Protein AF-A0A497L4K4-F1 (afdb_monomer_lite)

pLDDT: mean 87.82, std 12.54, range [41.28, 97.38]

Foldseek 3Di:
DDDDLPAFWEWEWAADPVRFIKIWIKGFQVCCVVCVCVLVVAAPDPDPVVVVVCVVPVRIDTRHMDGCPDDPVVNVVVVVVVVVVVVVRYYYHYCHVVVVVVVD

Secondary structure (DSSP, 8-state):
--------EEEEEEE-TTSSEEEEEEEEGGGTTTTGGGGGSSB----HHHHHHHHH-TTEEEEEEEES-S-HHHHHHHHHHHHHHHHTTEEEEE-HHHHHHHT-

Structure (mmCIF, N/CA/C/O backbone):
data_AF-A0A497L4K4-F1
#
_entry.id   AF-A0A497L4K4-F1
#
loop_
_atom_site.group_PDB
_atom_site.id
_atom_site.type_symbol
_atom_site.label_atom_id
_atom_site.label_alt_id
_atom_site.label_comp_id
_atom_site.label_asym_id
_atom_site.label_entity_id
_atom_site.label_seq_id
_atom_site.pdbx_PDB_ins_code
_atom_site.Cartn_x
_atom_site.Cartn_y
_atom_site.Cartn_z
_atom_site.occupancy
_atom_site.B_iso_or_equiv
_atom_site.auth_seq_id
_atom_site.auth_comp_id
_atom_site.auth_asym_id
_atom_site.auth_atom_id
_atom_site.pdbx_PDB_model_num
ATOM 1 N N . MET A 1 1 ? 7.488 -4.715 29.988 1.00 41.28 1 MET A N 1
ATOM 2 C CA . MET A 1 1 ? 7.287 -5.408 28.697 1.00 41.28 1 MET A CA 1
ATOM 3 C C . MET A 1 1 ? 6.894 -4.342 27.687 1.00 41.28 1 MET A C 1
ATOM 5 O O . MET A 1 1 ? 5.996 -3.566 27.984 1.00 41.28 1 MET A O 1
ATOM 9 N N . LYS A 1 2 ? 7.686 -4.180 26.619 1.00 42.91 2 LYS A N 1
ATOM 10 C CA . LYS A 1 2 ? 7.554 -3.094 25.633 1.00 42.91 2 LYS A CA 1
ATOM 11 C C . LYS A 1 2 ? 6.249 -3.266 24.850 1.00 42.91 2 LYS A C 1
ATOM 13 O O . LYS A 1 2 ? 5.887 -4.398 24.547 1.00 42.91 2 LYS A O 1
ATOM 18 N N . GLY A 1 3 ? 5.562 -2.146 24.622 1.00 45.47 3 GLY A N 1
ATOM 19 C CA . GLY A 1 3 ? 4.203 -2.076 24.094 1.00 45.47 3 GLY A CA 1
ATOM 20 C C . GLY A 1 3 ? 4.008 -2.879 22.817 1.00 45.47 3 GLY A C 1
ATOM 21 O O . GLY A 1 3 ? 4.907 -2.981 21.986 1.00 45.47 3 GLY A O 1
ATOM 22 N N . GLU A 1 4 ? 2.820 -3.459 22.694 1.00 53.38 4 GLU A N 1
ATOM 23 C CA . GLU A 1 4 ? 2.337 -4.064 21.462 1.00 53.38 4 GLU A CA 1
ATOM 24 C C . GLU A 1 4 ? 2.565 -3.072 20.313 1.00 53.38 4 GLU A C 1
ATOM 26 O O . GLU A 1 4 ? 1.965 -1.996 20.287 1.00 53.38 4 GLU A O 1
ATOM 31 N N . ASN A 1 5 ? 3.456 -3.401 19.373 1.00 57.31 5 ASN A N 1
ATOM 32 C CA . ASN A 1 5 ? 3.515 -2.691 18.100 1.00 57.31 5 ASN A CA 1
ATOM 33 C C . ASN A 1 5 ? 2.201 -2.995 17.376 1.00 57.31 5 ASN A C 1
ATOM 35 O O . ASN A 1 5 ? 2.062 -4.013 16.700 1.00 57.31 5 ASN A O 1
ATOM 39 N N . LEU A 1 6 ? 1.200 -2.143 17.595 1.00 82.81 6 LEU A N 1
ATOM 40 C CA . LEU A 1 6 ? -0.086 -2.234 16.925 1.00 82.81 6 LEU A CA 1
ATOM 41 C C . LEU A 1 6 ? 0.148 -2.035 15.428 1.00 82.81 6 LEU A C 1
ATOM 43 O O . LEU A 1 6 ? 0.594 -0.970 15.006 1.00 82.81 6 LEU A O 1
ATOM 47 N N . ILE A 1 7 ? -0.167 -3.060 14.635 1.00 92.12 7 ILE A N 1
ATOM 48 C CA . ILE A 1 7 ? -0.122 -2.983 13.174 1.00 92.12 7 ILE A CA 1
ATOM 49 C C . ILE A 1 7 ? -1.060 -1.857 12.730 1.00 92.12 7 ILE A C 1
ATOM 51 O O . ILE A 1 7 ? -2.257 -1.875 13.044 1.00 92.12 7 ILE A O 1
ATOM 55 N N . LYS A 1 8 ? -0.513 -0.870 12.016 1.00 95.69 8 LYS A N 1
ATOM 56 C CA . LYS A 1 8 ? -1.257 0.316 11.568 1.00 95.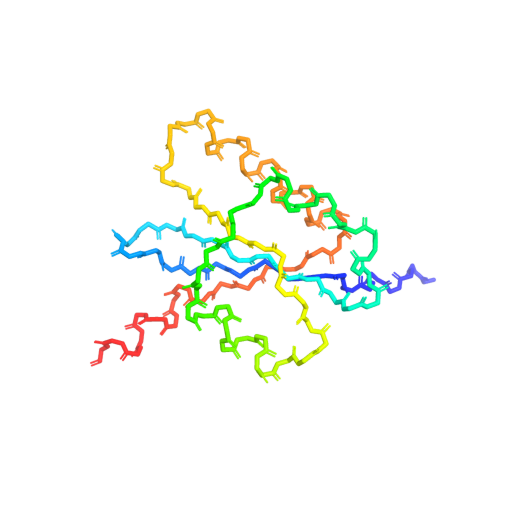69 8 LYS A CA 1
ATOM 57 C C . LYS A 1 8 ? -1.785 0.201 10.145 1.00 95.69 8 LYS A C 1
ATOM 59 O O . LYS A 1 8 ? -2.832 0.768 9.831 1.00 95.69 8 LYS A O 1
ATOM 64 N N . GLY A 1 9 ? -1.119 -0.597 9.326 1.00 96.38 9 GLY A N 1
ATOM 65 C CA . GLY A 1 9 ? -1.485 -0.831 7.941 1.00 96.38 9 GLY A CA 1
ATOM 66 C C . GLY A 1 9 ? -0.746 -2.023 7.357 1.00 96.38 9 GLY A C 1
ATOM 67 O O . GLY A 1 9 ? 0.042 -2.679 8.044 1.00 96.38 9 GLY A O 1
ATOM 68 N N . ILE A 1 10 ? -1.022 -2.302 6.090 1.00 96.94 10 ILE A N 1
ATOM 69 C CA . ILE A 1 10 ? -0.343 -3.346 5.328 1.00 96.94 10 ILE A CA 1
ATOM 70 C C . ILE A 1 10 ? 0.153 -2.782 3.997 1.00 96.94 10 ILE A C 1
ATOM 72 O O . ILE A 1 10 ? -0.473 -1.887 3.428 1.00 96.94 10 ILE A O 1
ATOM 76 N N . ILE A 1 11 ? 1.271 -3.320 3.525 1.00 97.38 11 ILE A N 1
ATOM 77 C CA . ILE A 1 11 ? 1.828 -3.091 2.192 1.00 97.38 11 ILE A CA 1
ATOM 78 C C . ILE A 1 11 ? 1.743 -4.428 1.468 1.00 97.38 11 ILE A C 1
ATOM 80 O O . ILE A 1 11 ? 2.293 -5.421 1.949 1.00 97.38 11 ILE A O 1
ATOM 84 N N . VAL A 1 12 ? 1.023 -4.477 0.355 1.00 96.50 12 VAL A N 1
ATOM 85 C CA . VAL A 1 12 ? 0.753 -5.724 -0.359 1.00 96.50 12 VAL A CA 1
ATOM 86 C C . VAL A 1 12 ? 1.475 -5.718 -1.685 1.00 96.50 12 VAL A C 1
ATOM 88 O O . VAL A 1 12 ? 1.087 -4.977 -2.577 1.00 96.50 12 VAL A O 1
ATOM 91 N N . TYR A 1 13 ? 2.491 -6.564 -1.827 1.00 96.25 13 TYR A N 1
ATOM 92 C CA . TYR A 1 13 ? 3.216 -6.727 -3.081 1.00 96.25 13 TYR A CA 1
ATOM 93 C C . TYR A 1 13 ? 2.523 -7.726 -3.995 1.00 96.25 13 TYR A C 1
ATOM 95 O O . TYR A 1 13 ? 2.138 -8.817 -3.568 1.00 96.25 13 TYR A O 1
ATOM 103 N N . HIS A 1 14 ? 2.426 -7.367 -5.267 1.00 93.75 14 HIS A N 1
ATOM 104 C CA . HIS A 1 14 ? 1.847 -8.190 -6.321 1.00 93.75 14 HIS A CA 1
ATOM 105 C C . HIS A 1 14 ? 2.547 -7.900 -7.654 1.00 93.75 14 HIS A C 1
ATOM 107 O O . HIS A 1 14 ? 3.355 -6.969 -7.757 1.00 93.75 14 HIS A O 1
ATOM 113 N N . HIS A 1 15 ? 2.278 -8.699 -8.687 1.00 91.88 15 HIS A N 1
ATOM 114 C CA . HIS A 1 15 ? 2.770 -8.348 -10.020 1.00 91.88 15 HIS A CA 1
ATOM 115 C C . HIS A 1 15 ? 1.886 -7.266 -10.647 1.00 91.88 15 HIS A C 1
ATOM 117 O O . HIS A 1 15 ? 0.657 -7.315 -10.551 1.00 91.88 15 HIS A O 1
ATOM 123 N N . ASN A 1 16 ? 2.499 -6.292 -11.320 1.00 88.38 16 ASN A N 1
ATOM 124 C CA . ASN A 1 16 ? 1.769 -5.386 -12.202 1.00 88.38 16 ASN A CA 1
ATOM 125 C C . ASN A 1 16 ? 1.416 -6.086 -13.529 1.00 88.38 16 ASN A C 1
ATOM 127 O O . ASN A 1 16 ? 1.824 -7.221 -13.793 1.00 88.38 16 ASN A O 1
ATOM 131 N N . ALA A 1 17 ? 0.665 -5.402 -14.396 1.00 82.31 17 ALA A N 1
ATOM 132 C CA . ALA A 1 17 ? 0.225 -5.951 -15.683 1.00 82.31 17 ALA A CA 1
ATOM 133 C C . ALA A 1 17 ? 1.381 -6.368 -16.618 1.00 82.31 17 ALA A C 1
ATOM 135 O O . ALA A 1 17 ? 1.178 -7.179 -17.519 1.00 82.31 17 ALA A O 1
ATOM 136 N N . PHE A 1 18 ? 2.588 -5.842 -16.391 1.00 84.50 18 PHE A N 1
ATOM 137 C CA . PHE A 1 18 ? 3.789 -6.108 -17.183 1.00 84.50 18 PHE A CA 1
ATOM 138 C C . PHE A 1 18 ? 4.737 -7.125 -16.520 1.00 84.50 18 PHE A C 1
ATOM 140 O O . PHE A 1 18 ? 5.824 -7.369 -17.036 1.00 84.50 18 PHE A O 1
ATOM 147 N N . GLY A 1 19 ? 4.350 -7.721 -15.385 1.00 84.31 19 GLY A N 1
ATOM 148 C CA . GLY A 1 19 ? 5.179 -8.670 -14.631 1.00 84.31 19 GLY A CA 1
ATOM 149 C C . 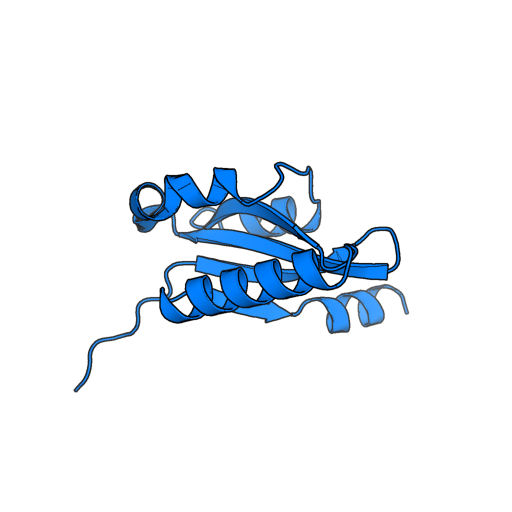GLY A 1 19 ? 6.230 -8.024 -13.718 1.00 84.31 19 GLY A C 1
ATOM 150 O O . GLY A 1 19 ? 7.015 -8.735 -13.093 1.00 84.31 19 GLY A O 1
ATOM 151 N N . GLY A 1 20 ? 6.246 -6.694 -13.610 1.00 89.50 20 GLY A N 1
ATOM 152 C CA . GLY A 1 20 ? 7.030 -5.957 -12.621 1.00 89.50 20 GLY A CA 1
ATOM 153 C C . GLY A 1 20 ? 6.426 -6.039 -11.218 1.00 89.50 20 GLY A C 1
ATOM 154 O O . GLY A 1 20 ? 5.323 -6.545 -11.030 1.00 89.50 20 GLY A O 1
ATOM 155 N N . THR A 1 21 ? 7.146 -5.542 -10.210 1.00 94.00 21 THR A N 1
ATOM 156 C CA . THR A 1 21 ? 6.639 -5.500 -8.827 1.00 94.00 21 THR A CA 1
ATOM 157 C C . THR A 1 21 ? 5.856 -4.217 -8.593 1.00 94.00 21 THR A C 1
ATOM 159 O O . THR A 1 21 ? 6.430 -3.137 -8.706 1.00 94.00 21 THR A O 1
ATOM 162 N N . ALA A 1 22 ? 4.592 -4.361 -8.202 1.00 94.19 22 ALA A N 1
ATOM 163 C CA . ALA A 1 22 ? 3.755 -3.299 -7.660 1.00 94.19 22 ALA A CA 1
ATOM 164 C C . ALA A 1 22 ? 3.457 -3.547 -6.181 1.00 94.19 22 ALA A C 1
ATOM 166 O O . ALA A 1 22 ? 3.656 -4.656 -5.670 1.00 94.19 22 ALA A O 1
ATOM 167 N N . PHE A 1 23 ? 2.987 -2.508 -5.500 1.00 95.56 23 PHE A N 1
ATOM 168 C CA . PHE A 1 23 ? 2.468 -2.606 -4.154 1.00 95.56 23 PHE A CA 1
ATOM 169 C C . PHE A 1 23 ? 1.236 -1.731 -3.927 1.00 95.56 23 PHE A C 1
ATOM 171 O O . PHE A 1 23 ? 1.148 -0.604 -4.406 1.00 95.56 23 PHE A O 1
ATOM 178 N N . ASP A 1 24 ? 0.320 -2.252 -3.117 1.00 95.56 24 ASP A N 1
ATOM 179 C CA . ASP A 1 24 ? -0.864 -1.552 -2.632 1.00 95.56 24 ASP A CA 1
ATOM 180 C C . ASP A 1 24 ? -0.701 -1.220 -1.145 1.00 95.56 24 ASP A C 1
ATOM 182 O O . ASP A 1 24 ? -0.296 -2.071 -0.344 1.00 95.56 24 ASP A O 1
ATOM 186 N N . VAL A 1 25 ? -1.062 -0.001 -0.743 1.00 96.44 25 VAL A N 1
ATOM 187 C CA . VAL A 1 25 ? -1.003 0.437 0.656 1.00 96.44 25 VAL A CA 1
ATOM 188 C C . VAL A 1 25 ? -2.403 0.507 1.252 1.00 96.44 25 VAL A C 1
ATOM 190 O O . VAL A 1 25 ? -3.302 1.176 0.736 1.00 96.44 25 VAL A O 1
ATOM 193 N N . PHE A 1 26 ? -2.567 -0.141 2.404 1.00 96.25 26 PHE A N 1
ATOM 194 C CA . PHE A 1 26 ? -3.785 -0.087 3.202 1.00 96.25 26 PHE A CA 1
ATOM 195 C C . PHE A 1 26 ? -3.499 0.395 4.609 1.00 96.25 26 PHE A C 1
ATOM 197 O O . PHE A 1 26 ? -2.488 0.046 5.216 1.00 96.25 26 PHE A O 1
ATOM 204 N N . VAL A 1 27 ? -4.461 1.112 5.175 1.00 96.44 27 VAL A N 1
ATOM 205 C CA . VAL A 1 27 ? -4.422 1.591 6.557 1.00 96.44 27 VAL A CA 1
ATOM 206 C C . VAL A 1 27 ? -5.652 1.089 7.292 1.00 96.44 27 VAL A C 1
ATOM 208 O O . VAL A 1 27 ? -6.751 1.086 6.742 1.00 96.44 27 VAL A O 1
ATOM 211 N N . TYR A 1 28 ? -5.506 0.671 8.549 1.00 95.19 28 TYR A N 1
ATOM 212 C CA . TYR A 1 28 ? -6.682 0.371 9.364 1.00 95.19 28 TYR A CA 1
ATOM 213 C C . TYR A 1 28 ? -7.502 1.644 9.594 1.00 95.19 28 TYR A C 1
ATOM 215 O O . TYR A 1 28 ? -6.941 2.665 9.978 1.00 95.19 28 TYR A O 1
ATOM 223 N N . GLU A 1 29 ? -8.829 1.582 9.448 1.00 94.19 29 GLU A N 1
ATOM 224 C CA . GLU A 1 29 ? -9.741 2.743 9.508 1.00 94.19 29 GLU A CA 1
ATOM 225 C C . GLU A 1 29 ? -9.471 3.661 10.715 1.00 94.19 29 GLU A C 1
ATOM 227 O O . GLU A 1 29 ? -9.458 4.883 10.582 1.00 94.19 29 GLU A O 1
ATOM 232 N N . LYS A 1 30 ? -9.142 3.090 11.884 1.00 94.00 30 LYS A N 1
ATOM 233 C CA . LYS A 1 30 ? -8.811 3.853 13.102 1.00 94.00 30 LYS A CA 1
ATOM 234 C C . LYS A 1 30 ? -7.592 4.787 12.965 1.00 94.00 30 LYS A C 1
ATOM 236 O O . LYS A 1 30 ? -7.515 5.766 13.698 1.00 94.00 30 LYS A O 1
ATOM 241 N N . TYR A 1 31 ? -6.677 4.513 12.034 1.00 95.06 31 TYR A N 1
ATOM 242 C CA . TYR A 1 31 ? -5.484 5.319 11.740 1.00 95.06 31 TYR A CA 1
ATOM 243 C C . TYR A 1 31 ? -5.606 6.140 10.449 1.00 95.06 31 TYR A C 1
ATOM 245 O O . TYR A 1 31 ? -4.697 6.887 10.109 1.00 95.06 31 TYR A O 1
ATOM 253 N N . LYS A 1 32 ? -6.728 6.074 9.725 1.00 92.88 32 LYS A N 1
ATOM 254 C CA . LYS A 1 32 ? -6.904 6.756 8.430 1.00 92.88 32 LYS A CA 1
ATOM 255 C C . LYS A 1 32 ? -6.582 8.255 8.462 1.00 92.88 32 LYS A C 1
ATOM 257 O O . LYS A 1 32 ? -6.047 8.791 7.501 1.00 92.88 32 LYS A O 1
ATOM 262 N N . LYS A 1 33 ? -6.913 8.939 9.563 1.00 92.88 33 LYS A N 1
ATOM 263 C CA . LYS A 1 33 ? -6.626 10.375 9.737 1.00 92.88 33 LYS A CA 1
ATOM 264 C C . LYS A 1 33 ? -5.138 10.671 9.945 1.00 92.88 33 LYS A C 1
ATOM 266 O O . LYS A 1 33 ? -4.711 11.760 9.583 1.00 92.88 33 LYS A O 1
ATOM 271 N N . GLU A 1 34 ? -4.399 9.735 10.543 1.00 93.56 34 GLU A N 1
ATOM 272 C CA . GLU A 1 34 ? -2.956 9.842 10.808 1.00 93.56 34 GLU A CA 1
ATOM 273 C C . GLU A 1 34 ? -2.137 9.743 9.518 1.00 93.56 34 GLU A C 1
ATOM 275 O O . GLU A 1 34 ? -1.065 10.318 9.462 1.00 93.56 34 GLU A O 1
ATOM 280 N N . PHE A 1 35 ? -2.660 9.050 8.501 1.00 92.31 35 PHE A N 1
ATOM 281 C CA . PHE A 1 35 ? -1.953 8.725 7.258 1.00 92.31 35 PHE A CA 1
ATOM 282 C C . PHE A 1 35 ? -2.649 9.285 6.009 1.00 92.31 35 PHE A C 1
ATOM 284 O O . PHE A 1 35 ? -2.611 8.683 4.934 1.00 92.31 35 PHE A O 1
ATOM 291 N N . LYS A 1 36 ? -3.357 10.409 6.138 1.00 88.50 36 LYS A N 1
ATOM 292 C CA . LYS A 1 36 ? -4.147 10.976 5.030 1.00 88.50 36 LYS A CA 1
ATOM 293 C C . LYS A 1 36 ? -3.264 11.473 3.878 1.00 88.50 36 LYS A C 1
ATOM 295 O O . LYS A 1 36 ? -3.687 11.422 2.728 1.00 88.50 36 LYS A O 1
ATOM 300 N N . GLU A 1 37 ? -2.060 11.930 4.205 1.00 89.31 37 GLU A N 1
ATOM 301 C CA . GLU A 1 37 ? -1.059 12.494 3.300 1.00 89.31 37 GLU A CA 1
ATOM 302 C C . GLU A 1 37 ? -0.367 11.436 2.437 1.00 89.31 37 GLU A C 1
ATOM 304 O O . GLU A 1 37 ? 0.187 11.764 1.397 1.00 89.31 37 GLU A O 1
ATOM 309 N N . LEU A 1 38 ? -0.466 10.148 2.792 1.00 87.56 38 LEU A N 1
ATOM 310 C CA . LEU A 1 38 ? 0.079 9.065 1.965 1.00 87.56 38 LEU A CA 1
ATOM 311 C C . LEU A 1 38 ? -0.496 9.059 0.542 1.00 87.56 38 LEU A C 1
ATOM 313 O O . LEU A 1 38 ? 0.171 8.617 -0.386 1.00 87.56 38 LEU A O 1
ATOM 317 N N . LYS A 1 39 ? -1.712 9.586 0.363 1.00 83.06 39 LYS A N 1
ATOM 318 C CA . LYS A 1 39 ? -2.353 9.729 -0.950 1.00 83.06 39 LYS A CA 1
ATOM 319 C C . LYS A 1 39 ? -1.603 10.655 -1.907 1.00 83.06 39 LYS A C 1
ATOM 321 O O . LYS A 1 39 ? -1.846 10.593 -3.101 1.00 83.06 39 LYS A O 1
ATOM 326 N N . GLU A 1 40 ? -0.733 11.524 -1.403 1.00 83.69 40 GLU A N 1
ATOM 327 C CA . GLU A 1 40 ? 0.065 12.435 -2.233 1.00 83.69 40 GLU A CA 1
ATOM 328 C C . GLU A 1 40 ? 1.258 11.720 -2.887 1.00 83.69 40 GLU A C 1
ATOM 330 O O . GLU A 1 40 ? 1.802 12.205 -3.875 1.00 83.69 40 GLU A O 1
ATOM 335 N N . HIS A 1 41 ? 1.643 10.556 -2.354 1.00 81.25 41 HIS A N 1
ATOM 336 C CA . HIS A 1 41 ? 2.789 9.761 -2.798 1.00 81.25 41 HIS A CA 1
ATOM 337 C C . HIS A 1 41 ? 2.396 8.491 -3.559 1.00 81.25 41 HIS A C 1
ATOM 339 O O . HIS A 1 41 ? 3.272 7.715 -3.923 1.00 81.25 41 HIS A O 1
ATOM 345 N N . LEU A 1 42 ? 1.098 8.251 -3.742 1.00 89.12 42 LEU A N 1
ATOM 346 C CA . LEU A 1 42 ? 0.559 7.013 -4.291 1.00 89.12 42 LEU A CA 1
ATOM 347 C C . LEU A 1 42 ? -0.460 7.325 -5.382 1.00 89.12 42 LEU A C 1
ATOM 349 O O . LEU A 1 42 ? -1.205 8.303 -5.294 1.00 89.12 42 LEU A O 1
ATOM 353 N N . TYR A 1 43 ? -0.545 6.456 -6.381 1.00 84.56 43 TYR A N 1
ATOM 354 C CA . TYR A 1 43 ? -1.561 6.551 -7.414 1.00 84.56 43 TYR A CA 1
ATOM 355 C C . TYR A 1 43 ? -2.894 5.962 -6.947 1.00 84.56 43 TYR A C 1
ATOM 357 O O . TYR A 1 43 ? -2.949 4.930 -6.274 1.00 84.56 43 TYR A O 1
ATOM 365 N N . ASP A 1 44 ? -3.990 6.596 -7.361 1.00 84.62 44 ASP A N 1
ATOM 366 C CA . ASP A 1 44 ? -5.325 6.007 -7.273 1.00 84.62 44 ASP A CA 1
ATOM 367 C C . ASP A 1 44 ? -5.559 5.145 -8.519 1.00 84.62 44 ASP A C 1
ATOM 369 O O . ASP A 1 44 ? -5.939 5.639 -9.583 1.00 84.62 44 ASP A O 1
ATOM 373 N N . VAL A 1 45 ? -5.231 3.857 -8.410 1.00 79.38 45 VAL A N 1
ATOM 374 C CA . VAL A 1 45 ? -5.386 2.878 -9.490 1.00 79.38 45 VAL A CA 1
ATOM 375 C C . VAL A 1 45 ? -6.473 1.888 -9.112 1.00 79.38 45 VAL A C 1
ATOM 377 O O . VAL A 1 45 ? -6.522 1.378 -7.993 1.00 79.38 45 VAL A O 1
ATOM 380 N N . ASP A 1 46 ? -7.324 1.557 -10.080 1.00 79.38 46 ASP A N 1
ATOM 381 C CA . ASP A 1 46 ? -8.345 0.531 -9.908 1.00 79.38 46 ASP A CA 1
ATOM 382 C C . ASP A 1 46 ? -7.726 -0.885 -9.910 1.00 79.38 46 ASP A C 1
ATOM 384 O O . ASP A 1 46 ? -7.759 -1.618 -10.901 1.00 79.38 46 ASP A O 1
ATOM 388 N N . CYS A 1 47 ? -7.122 -1.274 -8.784 1.00 82.88 47 CYS A N 1
ATOM 389 C CA . CYS A 1 47 ? -6.455 -2.563 -8.610 1.00 82.88 47 CYS A CA 1
ATOM 390 C C . CYS A 1 47 ? -7.437 -3.658 -8.148 1.00 82.88 47 CYS A C 1
ATOM 392 O O . CYS A 1 47 ? -8.076 -3.569 -7.096 1.00 82.88 47 CYS A O 1
ATOM 394 N N . SER A 1 48 ? -7.538 -4.751 -8.915 1.00 85.88 48 SER A N 1
ATOM 395 C CA . SER A 1 48 ? -8.428 -5.877 -8.580 1.00 85.88 48 SER A CA 1
ATOM 396 C C . SER A 1 48 ? -8.051 -6.594 -7.278 1.00 85.88 48 SER A C 1
ATOM 398 O O . SER A 1 48 ? -8.945 -6.994 -6.526 1.00 85.88 48 SER A O 1
ATOM 400 N N . ILE A 1 49 ? -6.750 -6.697 -6.983 1.00 86.94 49 I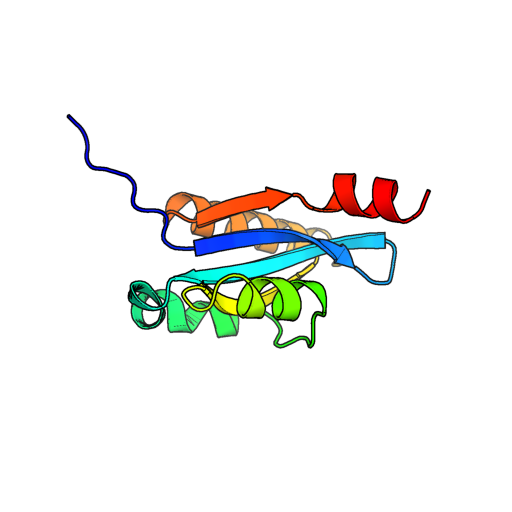LE A N 1
ATOM 401 C CA . ILE A 1 49 ? -6.227 -7.244 -5.725 1.00 86.94 49 ILE A CA 1
ATOM 402 C C . ILE A 1 49 ? -6.636 -6.327 -4.580 1.00 86.94 49 ILE A C 1
ATOM 404 O O . ILE A 1 49 ? -7.208 -6.798 -3.592 1.00 86.94 49 ILE A O 1
ATOM 408 N N . ALA A 1 50 ? -6.467 -5.015 -4.756 1.00 88.25 50 ALA A N 1
ATOM 409 C CA . ALA A 1 50 ? -6.843 -4.067 -3.731 1.00 88.25 50 ALA A CA 1
ATOM 410 C C . ALA A 1 50 ? -8.337 -4.118 -3.384 1.00 88.25 50 ALA A C 1
ATOM 412 O O . ALA A 1 50 ? -8.713 -4.159 -2.208 1.00 88.25 50 ALA A O 1
ATOM 413 N N . ARG A 1 51 ? -9.203 -4.210 -4.404 1.00 89.31 51 ARG A N 1
ATOM 414 C CA . ARG A 1 51 ? -10.651 -4.402 -4.216 1.00 89.31 51 ARG A CA 1
ATOM 415 C C . ARG A 1 51 ? -10.969 -5.693 -3.464 1.00 89.31 51 ARG A C 1
ATOM 417 O O . ARG A 1 51 ? -11.840 -5.693 -2.592 1.00 89.31 51 ARG A O 1
ATOM 424 N N . ALA A 1 52 ? -10.289 -6.792 -3.790 1.00 90.56 52 ALA A N 1
ATOM 425 C CA . ALA A 1 52 ? -10.506 -8.077 -3.130 1.00 90.56 52 ALA A CA 1
ATOM 426 C C . ALA A 1 52 ? -10.140 -8.009 -1.639 1.00 90.56 52 ALA A C 1
ATOM 428 O O . ALA A 1 52 ? -10.907 -8.478 -0.796 1.00 90.56 52 ALA A O 1
ATOM 429 N N . ILE A 1 53 ? -9.023 -7.357 -1.309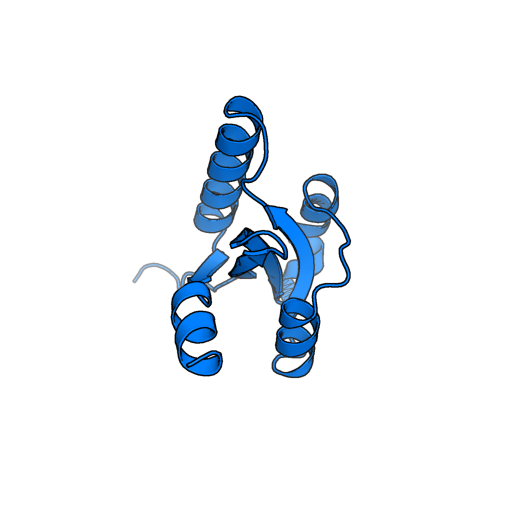 1.00 91.19 53 ILE A N 1
ATOM 430 C CA . ILE A 1 53 ? -8.566 -7.151 0.071 1.00 91.19 53 ILE A CA 1
ATOM 431 C C . ILE A 1 53 ? -9.540 -6.265 0.844 1.00 91.19 53 ILE A C 1
ATOM 433 O O . ILE A 1 53 ? -9.973 -6.652 1.928 1.00 91.19 53 ILE A O 1
ATOM 437 N N . ALA A 1 54 ? -9.939 -5.121 0.282 1.00 88.81 54 ALA A N 1
ATOM 438 C CA . ALA A 1 54 ? -10.901 -4.221 0.919 1.00 88.81 54 ALA A CA 1
ATOM 439 C C . ALA A 1 54 ? -12.251 -4.916 1.181 1.00 88.81 54 ALA A C 1
ATOM 441 O O . ALA A 1 54 ? -12.866 -4.724 2.230 1.00 88.81 54 ALA A O 1
ATOM 442 N N . LYS A 1 55 ? -12.696 -5.783 0.259 1.00 91.69 55 LYS A N 1
ATOM 443 C CA . LYS A 1 55 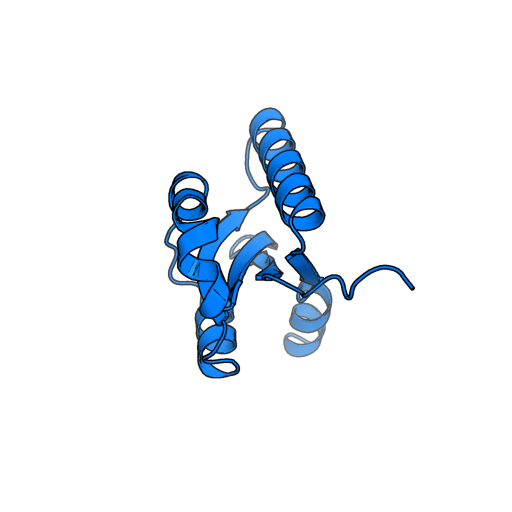? -13.908 -6.595 0.434 1.00 91.69 55 LYS A CA 1
ATOM 444 C C . LYS A 1 55 ? -13.751 -7.654 1.530 1.00 91.69 55 LYS A C 1
ATOM 446 O O . LYS A 1 55 ? -14.684 -7.867 2.300 1.00 91.69 55 LYS A O 1
ATOM 451 N N . ALA A 1 56 ? -12.603 -8.328 1.591 1.00 92.38 56 ALA A N 1
ATOM 452 C CA . ALA A 1 56 ? -12.329 -9.371 2.580 1.00 92.38 56 ALA A CA 1
ATOM 453 C C . ALA A 1 56 ? -12.077 -8.805 3.987 1.00 92.38 56 ALA A C 1
ATOM 455 O O . ALA A 1 56 ? -12.374 -9.466 4.982 1.00 92.38 56 ALA A O 1
ATOM 456 N N . ASN A 1 57 ? -11.558 -7.579 4.082 1.00 92.25 57 ASN A N 1
ATOM 457 C CA . ASN A 1 57 ? -11.276 -6.906 5.341 1.00 92.25 57 ASN A CA 1
ATOM 458 C C . ASN A 1 57 ? -11.786 -5.453 5.330 1.00 92.25 57 ASN A C 1
ATOM 460 O O . ASN A 1 57 ? -11.012 -4.527 5.087 1.00 92.25 57 ASN A O 1
ATOM 464 N N . PRO A 1 58 ? -13.063 -5.227 5.694 1.00 90.12 58 PRO A N 1
ATOM 465 C CA . PRO A 1 58 ? -13.677 -3.895 5.692 1.00 90.12 58 PRO A CA 1
ATOM 466 C C . PRO A 1 58 ? -13.043 -2.881 6.656 1.00 90.12 58 PRO A C 1
ATOM 468 O O . PRO A 1 58 ? -13.379 -1.702 6.614 1.00 90.12 58 PRO A O 1
ATOM 471 N N . LYS A 1 59 ? -12.166 -3.323 7.570 1.00 93.50 59 LYS A N 1
ATOM 472 C CA . LYS A 1 59 ? -11.432 -2.430 8.481 1.00 93.50 59 LYS A CA 1
ATOM 473 C C . LYS A 1 59 ? -10.176 -1.848 7.839 1.00 93.50 59 LYS A C 1
ATOM 475 O O . LYS A 1 59 ? -9.586 -0.949 8.434 1.00 93.50 59 LYS A O 1
ATOM 480 N N . LEU A 1 60 ? -9.743 -2.380 6.697 1.00 94.50 60 LEU A N 1
ATOM 481 C CA . LEU A 1 60 ? -8.640 -1.848 5.912 1.00 94.50 60 LEU A CA 1
ATOM 482 C C . LEU A 1 60 ? -9.183 -0.900 4.849 1.00 94.50 60 LEU A C 1
ATOM 484 O O . LEU A 1 60 ? -10.073 -1.235 4.073 1.00 94.50 60 LEU A O 1
ATOM 488 N N . VAL A 1 61 ? -8.604 0.289 4.814 1.00 93.81 61 VAL A N 1
ATOM 489 C CA . VAL A 1 61 ? -8.907 1.339 3.854 1.00 93.81 61 VAL A CA 1
ATOM 490 C C . VAL A 1 61 ? -7.777 1.366 2.852 1.00 93.81 61 VAL A C 1
ATOM 492 O O . VAL A 1 61 ? -6.620 1.537 3.238 1.00 93.81 61 VAL A O 1
ATOM 495 N N . PHE A 1 62 ? -8.114 1.209 1.579 1.00 94.06 62 PHE A N 1
ATOM 496 C CA . PHE A 1 62 ? -7.160 1.414 0.502 1.00 94.06 62 PHE A CA 1
ATOM 497 C C . PHE A 1 62 ? -6.733 2.886 0.451 1.00 94.06 62 PHE A C 1
ATOM 499 O O . PHE A 1 62 ? -7.573 3.791 0.521 1.00 94.06 62 PHE A O 1
ATOM 506 N N . VAL A 1 63 ? -5.425 3.115 0.377 1.00 93.56 63 VAL A N 1
ATOM 507 C CA . VAL A 1 63 ? -4.836 4.456 0.334 1.00 93.56 63 VAL A CA 1
ATOM 508 C C . VAL A 1 63 ? -4.357 4.796 -1.070 1.00 93.56 63 VAL A C 1
ATOM 510 O O . VAL A 1 63 ? -4.615 5.908 -1.521 1.00 93.56 63 VAL A O 1
ATOM 513 N N . GLY A 1 64 ? -3.706 3.848 -1.740 1.00 93.50 64 GLY A N 1
ATOM 514 C CA . GLY A 1 64 ? -3.185 3.998 -3.093 1.00 93.50 64 GLY A CA 1
ATOM 515 C C . GLY A 1 64 ? -2.188 2.891 -3.434 1.00 93.50 64 GLY A C 1
ATOM 516 O O . GLY A 1 64 ? -1.884 2.041 -2.588 1.00 93.50 64 GLY A O 1
ATOM 517 N N . SER A 1 65 ? -1.680 2.930 -4.659 1.00 93.75 65 SER A N 1
ATOM 518 C CA . SER A 1 65 ? -0.759 1.944 -5.228 1.00 93.75 65 SER A CA 1
ATOM 519 C C . SER A 1 65 ? 0.461 2.616 -5.845 1.00 93.75 65 SER A C 1
ATOM 521 O O . SER A 1 65 ? 0.400 3.779 -6.240 1.00 93.75 65 SER A O 1
ATOM 523 N N . GLU A 1 66 ? 1.545 1.863 -5.982 1.00 93.81 66 GLU A N 1
ATOM 524 C CA . GLU A 1 66 ? 2.740 2.271 -6.721 1.00 93.81 66 GLU A CA 1
ATOM 525 C C . GLU A 1 66 ? 3.502 1.039 -7.239 1.00 93.81 66 GLU A C 1
ATOM 527 O O . GLU A 1 66 ? 3.213 -0.092 -6.843 1.00 93.81 66 GLU A O 1
ATOM 532 N N . ASP A 1 67 ? 4.470 1.221 -8.136 1.00 92.94 67 ASP A N 1
ATOM 533 C CA . ASP A 1 67 ? 5.341 0.152 -8.608 1.00 92.94 67 ASP A CA 1
ATOM 534 C C . ASP A 1 67 ? 6.835 0.511 -8.617 1.00 92.94 67 ASP A C 1
ATOM 536 O O . ASP A 1 67 ? 7.253 1.628 -8.321 1.00 92.94 67 ASP A O 1
ATOM 540 N N . PHE A 1 68 ? 7.672 -0.496 -8.877 1.00 92.56 68 PHE 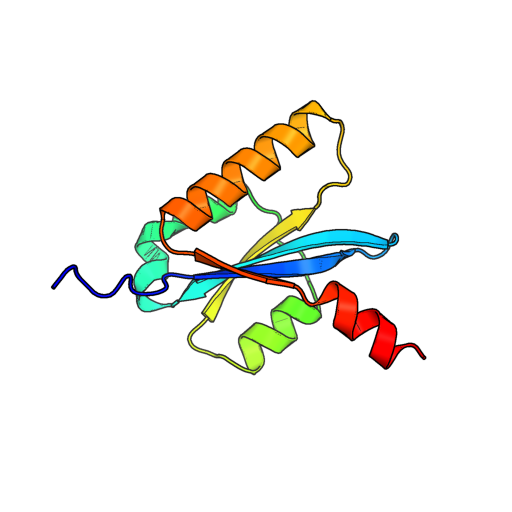A N 1
ATOM 541 C CA . PHE A 1 68 ? 9.122 -0.334 -9.024 1.00 92.56 68 PHE A CA 1
ATOM 542 C C . PHE A 1 68 ? 9.567 -0.406 -10.490 1.00 92.56 68 PHE A C 1
ATOM 544 O O . PHE A 1 68 ? 10.653 -0.909 -10.796 1.00 92.56 68 PHE A O 1
ATOM 551 N N . CYS A 1 69 ? 8.727 0.052 -11.418 1.00 90.69 69 CYS A N 1
ATOM 552 C CA . CYS A 1 69 ? 9.007 0.063 -12.853 1.00 90.69 69 CYS A CA 1
ATOM 553 C C . CYS A 1 69 ? 9.467 1.440 -13.358 1.00 90.69 69 CYS A C 1
ATOM 555 O O . CYS A 1 69 ? 9.337 1.743 -14.544 1.00 90.69 69 CYS A O 1
ATOM 557 N N . HIS A 1 70 ? 10.065 2.246 -12.477 1.00 88.56 70 HIS A N 1
ATOM 558 C CA . HIS A 1 70 ? 10.586 3.574 -12.800 1.00 88.56 70 HIS A CA 1
ATOM 559 C C . HIS A 1 70 ? 12.097 3.577 -13.059 1.00 88.56 70 HIS A C 1
ATOM 561 O O . HIS A 1 70 ? 12.783 2.553 -12.975 1.00 88.56 70 HIS A O 1
ATOM 567 N N . ILE A 1 71 ? 12.638 4.764 -13.341 1.00 93.12 71 ILE A N 1
ATOM 568 C CA . ILE A 1 71 ? 14.087 5.000 -13.337 1.00 93.12 71 ILE A CA 1
ATOM 569 C C . ILE A 1 71 ? 14.693 4.702 -11.946 1.00 93.12 71 ILE A C 1
ATOM 571 O O . ILE A 1 71 ? 13.985 4.800 -10.934 1.00 93.12 71 ILE A O 1
ATOM 575 N N . PRO A 1 72 ? 15.989 4.342 -11.857 1.00 94.00 72 PRO A N 1
ATOM 576 C CA . PRO A 1 72 ? 16.620 3.906 -10.608 1.00 94.00 72 PRO A CA 1
ATOM 577 C C . PRO A 1 72 ? 16.436 4.858 -9.419 1.00 94.00 72 PRO A C 1
ATOM 579 O O . PRO A 1 72 ? 16.228 4.398 -8.297 1.00 94.00 72 PRO A O 1
ATOM 582 N N . GLU A 1 73 ? 16.474 6.167 -9.657 1.00 95.00 73 GLU A N 1
ATOM 583 C CA . GLU A 1 73 ? 16.342 7.210 -8.639 1.00 95.00 73 GLU A CA 1
ATOM 584 C C . GLU A 1 73 ? 14.945 7.214 -8.007 1.00 95.00 73 GLU A C 1
ATOM 586 O O . GLU A 1 73 ? 14.809 7.291 -6.786 1.00 95.00 73 GLU A O 1
ATOM 591 N N . VAL A 1 74 ? 13.906 7.064 -8.831 1.00 92.00 74 VAL A N 1
ATOM 592 C CA . VAL A 1 74 ? 12.514 6.991 -8.367 1.00 92.00 74 VAL A CA 1
ATOM 593 C C . VAL A 1 74 ? 12.287 5.686 -7.610 1.00 92.00 74 VAL A C 1
ATOM 595 O O . VAL A 1 74 ? 11.752 5.700 -6.504 1.00 92.00 74 VAL A O 1
ATOM 598 N N . ASN A 1 75 ? 12.792 4.564 -8.130 1.00 93.19 75 ASN A N 1
ATOM 599 C CA . ASN A 1 75 ? 12.714 3.279 -7.434 1.00 93.19 75 ASN A CA 1
ATOM 600 C C . ASN A 1 75 ? 13.427 3.304 -6.074 1.00 93.19 75 ASN A C 1
ATOM 602 O O . ASN A 1 75 ? 12.980 2.654 -5.129 1.00 93.19 75 ASN A O 1
ATOM 606 N N . TYR A 1 76 ? 14.539 4.033 -5.956 1.00 94.38 76 TYR A N 1
ATOM 607 C CA . TYR A 1 76 ? 15.224 4.222 -4.682 1.00 94.38 76 TYR A CA 1
ATOM 608 C C . TYR A 1 76 ? 14.367 5.028 -3.696 1.00 94.38 76 TYR A C 1
ATOM 610 O O . TYR A 1 76 ? 14.184 4.586 -2.562 1.00 94.38 76 TYR A O 1
ATOM 618 N N . ALA A 1 77 ? 13.773 6.142 -4.136 1.00 93.12 77 ALA A N 1
ATOM 619 C CA . ALA A 1 77 ? 12.856 6.931 -3.312 1.00 93.12 77 ALA A CA 1
ATOM 620 C C . ALA A 1 77 ? 11.644 6.103 -2.842 1.00 93.12 77 ALA A C 1
ATOM 622 O O . ALA A 1 77 ? 11.278 6.160 -1.669 1.00 93.12 77 ALA A O 1
ATOM 623 N N . MET A 1 78 ? 11.076 5.261 -3.712 1.00 93.75 78 MET A N 1
ATOM 624 C CA . MET A 1 78 ? 9.962 4.376 -3.346 1.00 93.75 78 MET A CA 1
ATOM 625 C C . MET A 1 78 ? 10.360 3.325 -2.307 1.00 93.75 78 MET A C 1
ATOM 627 O O . MET A 1 78 ? 9.594 3.036 -1.390 1.00 93.75 78 MET A O 1
ATOM 631 N N . LYS A 1 79 ? 11.586 2.792 -2.378 1.00 94.81 79 LYS A N 1
ATOM 632 C CA . LYS A 1 79 ? 12.103 1.893 -1.334 1.00 94.81 79 LYS A CA 1
ATOM 633 C C . LYS A 1 79 ? 12.244 2.609 0.006 1.00 94.81 79 LYS A C 1
ATOM 635 O O . LYS A 1 79 ? 11.880 2.041 1.029 1.00 94.81 79 LYS A O 1
ATOM 640 N N . GLN A 1 80 ? 12.739 3.848 0.011 1.00 95.94 80 GLN A N 1
ATOM 641 C CA . GLN A 1 80 ? 12.823 4.638 1.243 1.00 95.94 80 GLN A CA 1
ATOM 642 C C . GLN A 1 80 ? 11.434 4.898 1.835 1.00 95.94 80 GLN A C 1
ATOM 644 O O . GLN A 1 80 ? 11.238 4.691 3.029 1.00 95.94 80 GLN A O 1
ATOM 649 N N . PHE A 1 81 ? 10.458 5.249 0.996 1.00 94.69 81 PHE A N 1
ATOM 650 C CA . PHE A 1 81 ? 9.067 5.424 1.407 1.00 94.69 81 PHE A CA 1
ATOM 651 C C . PHE A 1 81 ? 8.478 4.158 2.056 1.00 94.69 81 PHE A C 1
ATOM 653 O O . PHE A 1 81 ? 7.878 4.226 3.129 1.00 94.69 81 PHE A O 1
ATOM 660 N N . VAL A 1 82 ? 8.701 2.983 1.461 1.00 95.88 82 VAL A N 1
ATOM 661 C CA . VAL A 1 82 ? 8.294 1.693 2.043 1.00 95.88 82 VAL A CA 1
ATOM 662 C C . VAL A 1 82 ? 8.943 1.458 3.411 1.00 95.88 82 VAL A C 1
ATOM 664 O O . VAL A 1 82 ? 8.260 1.067 4.360 1.00 95.88 82 VAL A O 1
ATOM 667 N N . GLU A 1 83 ? 10.245 1.717 3.550 1.00 96.25 83 GLU A N 1
ATOM 668 C CA . GLU A 1 83 ? 10.939 1.560 4.834 1.00 96.25 83 GLU A CA 1
ATOM 669 C C . GLU A 1 83 ? 10.408 2.528 5.904 1.00 96.25 83 GLU A C 1
ATOM 671 O O . GLU A 1 83 ? 10.259 2.148 7.069 1.00 96.25 83 GLU A O 1
ATOM 676 N N . GLU A 1 84 ? 10.022 3.748 5.525 1.00 95.38 84 GLU A N 1
ATOM 677 C CA . GLU A 1 84 ? 9.348 4.680 6.432 1.00 95.38 84 GLU A CA 1
ATOM 678 C C . GLU A 1 84 ? 7.981 4.163 6.894 1.00 95.38 84 GLU A C 1
ATOM 680 O O . GLU A 1 84 ? 7.652 4.264 8.079 1.00 95.38 84 GLU A O 1
ATOM 685 N N . LEU A 1 85 ? 7.180 3.581 5.997 1.00 95.69 85 LEU A N 1
ATOM 686 C CA . LEU A 1 85 ? 5.906 2.959 6.369 1.00 95.69 85 LEU A CA 1
ATOM 687 C C . LEU A 1 85 ? 6.121 1.803 7.351 1.00 95.69 85 LEU A C 1
ATOM 689 O O . LEU A 1 85 ? 5.424 1.709 8.367 1.00 95.69 85 LEU A O 1
ATOM 693 N N . LYS A 1 86 ? 7.124 0.957 7.108 1.00 95.38 86 LYS A N 1
ATOM 694 C CA . LYS A 1 86 ? 7.489 -0.143 8.014 1.00 95.38 86 LYS A CA 1
ATOM 695 C C . LYS A 1 86 ? 7.875 0.378 9.394 1.00 95.38 86 LYS A C 1
ATOM 697 O O . LYS A 1 86 ? 7.350 -0.102 10.400 1.00 95.38 86 LYS A O 1
ATOM 702 N N . ALA A 1 87 ? 8.696 1.426 9.458 1.00 94.69 87 ALA A N 1
ATOM 703 C CA . ALA A 1 87 ? 9.048 2.088 10.713 1.00 94.69 87 ALA A CA 1
ATOM 704 C C . ALA A 1 87 ? 7.824 2.686 11.437 1.00 94.69 87 ALA A C 1
ATOM 706 O O . ALA A 1 87 ? 7.789 2.727 12.668 1.00 94.69 87 ALA A O 1
ATOM 707 N N . LYS A 1 88 ? 6.792 3.102 10.692 1.00 94.06 88 LYS A N 1
ATOM 708 C CA . LYS A 1 88 ? 5.515 3.608 11.226 1.00 94.06 88 LYS A CA 1
ATOM 709 C C . LYS A 1 88 ? 4.521 2.501 11.616 1.00 94.06 88 LYS A C 1
ATOM 711 O O . LYS A 1 88 ? 3.432 2.821 12.097 1.00 94.06 88 LYS A O 1
ATOM 716 N N . GLY A 1 89 ? 4.883 1.222 11.485 1.00 95.38 89 GLY A N 1
ATOM 717 C CA . GLY A 1 89 ? 4.079 0.080 11.940 1.00 95.38 89 GLY A CA 1
ATOM 718 C C . GLY A 1 89 ? 3.242 -0.593 10.851 1.00 95.38 89 GLY A C 1
ATOM 719 O O . GLY A 1 89 ? 2.225 -1.219 11.166 1.00 95.38 89 GLY A O 1
ATOM 720 N N . PHE A 1 90 ? 3.631 -0.455 9.583 1.00 96.81 90 PHE A N 1
ATOM 721 C CA . PHE A 1 90 ? 3.058 -1.229 8.484 1.00 96.81 90 PHE A CA 1
ATOM 722 C C . PHE A 1 90 ? 3.770 -2.573 8.359 1.00 96.81 90 PHE A C 1
ATOM 724 O O . PHE A 1 90 ? 4.970 -2.679 8.612 1.00 96.81 90 PHE A O 1
ATOM 731 N N . VAL A 1 91 ? 3.025 -3.599 7.959 1.00 96.19 91 VAL A N 1
ATOM 732 C CA . VAL A 1 91 ? 3.571 -4.938 7.706 1.00 96.19 91 VAL A CA 1
ATOM 733 C C . VAL A 1 91 ? 3.450 -5.304 6.235 1.00 96.19 91 VAL A C 1
ATOM 735 O O . VAL A 1 91 ? 2.497 -4.916 5.563 1.00 96.19 91 VAL A O 1
ATOM 738 N N . GLU A 1 92 ? 4.421 -6.059 5.740 1.00 96.50 92 GLU A N 1
ATOM 739 C CA . GLU A 1 92 ? 4.495 -6.466 4.339 1.00 96.50 92 GLU A CA 1
ATOM 740 C C . GLU A 1 92 ? 3.793 -7.811 4.124 1.00 96.50 92 GLU A C 1
ATOM 742 O O . GLU A 1 92 ? 3.933 -8.737 4.927 1.00 96.50 92 GLU A O 1
ATOM 747 N N . ILE A 1 93 ? 3.052 -7.924 3.025 1.00 95.31 93 ILE A N 1
ATOM 748 C CA . ILE A 1 93 ? 2.436 -9.163 2.549 1.00 95.31 93 ILE A CA 1
ATOM 749 C C . ILE A 1 93 ? 2.837 -9.337 1.088 1.00 95.31 93 ILE A C 1
ATOM 751 O O . ILE A 1 93 ? 2.545 -8.477 0.263 1.00 95.31 93 ILE A O 1
ATOM 755 N N . ASP A 1 94 ? 3.493 -10.445 0.758 1.00 94.62 94 ASP A N 1
ATOM 756 C CA . ASP A 1 94 ? 3.919 -10.734 -0.611 1.00 94.62 94 ASP A CA 1
ATOM 757 C C . ASP A 1 94 ? 3.009 -11.785 -1.256 1.00 94.62 94 ASP A C 1
ATOM 759 O O . ASP A 1 94 ? 3.027 -12.957 -0.876 1.00 94.62 94 ASP A O 1
ATOM 763 N N . LEU A 1 95 ? 2.197 -11.357 -2.224 1.00 92.50 95 LEU A N 1
ATOM 764 C CA . LEU A 1 95 ? 1.283 -12.224 -2.970 1.00 92.50 95 LEU A CA 1
ATOM 765 C C . LEU A 1 95 ? 1.887 -12.739 -4.281 1.00 92.50 95 LEU A C 1
ATOM 767 O O . LEU A 1 95 ? 1.347 -13.683 -4.862 1.00 92.50 95 LEU A O 1
ATOM 771 N N . ARG A 1 96 ? 3.032 -12.199 -4.719 1.00 91.19 96 ARG A N 1
ATOM 772 C CA . ARG A 1 96 ? 3.686 -12.584 -5.982 1.00 91.19 96 ARG A CA 1
ATOM 773 C C . ARG A 1 96 ? 3.929 -14.097 -6.099 1.00 91.19 96 ARG A C 1
ATOM 775 O O . ARG A 1 96 ? 3.654 -14.645 -7.167 1.00 91.19 96 ARG A O 1
ATOM 782 N N . PRO A 1 97 ? 4.368 -14.823 -5.047 1.00 86.62 97 PRO A N 1
ATOM 783 C CA . PRO A 1 97 ? 4.532 -16.275 -5.137 1.00 86.62 97 PRO A CA 1
ATOM 784 C C . PRO A 1 97 ? 3.211 -17.028 -5.355 1.00 86.62 97 PRO A C 1
ATOM 786 O O . PRO A 1 97 ? 3.196 -18.057 -6.027 1.00 86.62 97 PRO A O 1
ATOM 789 N N . LEU A 1 98 ? 2.102 -16.523 -4.805 1.00 79.94 98 LEU A N 1
ATOM 790 C CA . LEU A 1 98 ? 0.788 -17.170 -4.866 1.00 79.94 98 LEU A CA 1
ATOM 791 C C . LEU A 1 98 ? 0.125 -17.000 -6.236 1.00 79.94 98 LEU A C 1
ATOM 793 O O . LEU A 1 98 ? -0.520 -17.923 -6.728 1.00 79.94 98 LEU A O 1
ATOM 797 N N . GLU A 1 99 ? 0.322 -15.853 -6.886 1.00 75.44 99 GLU A N 1
ATOM 798 C CA . GLU A 1 99 ? -0.187 -15.609 -8.241 1.00 75.44 99 GLU A CA 1
ATOM 799 C C . GLU A 1 99 ? 0.362 -16.605 -9.269 1.00 75.44 99 GLU A C 1
ATOM 801 O O . GLU A 1 99 ? -0.340 -16.967 -10.214 1.00 75.44 99 GLU A O 1
ATOM 806 N N . ASN A 1 100 ? 1.598 -17.072 -9.074 1.00 64.38 100 ASN A N 1
ATOM 807 C CA . ASN A 1 100 ? 2.233 -18.051 -9.955 1.00 64.38 100 ASN A CA 1
ATOM 808 C C . ASN A 1 100 ? 1.648 -19.461 -9.790 1.00 64.38 100 ASN A C 1
ATOM 810 O O . ASN A 1 100 ? 1.633 -20.218 -10.753 1.00 64.38 100 ASN A O 1
ATOM 814 N N . ILE A 1 101 ? 1.130 -19.794 -8.603 1.00 64.25 101 ILE A N 1
ATOM 815 C CA . ILE A 1 101 ? 0.485 -21.087 -8.317 1.00 64.25 101 ILE A CA 1
ATOM 816 C C . ILE A 1 101 ? -0.935 -21.134 -8.897 1.00 64.25 101 ILE A C 1
ATOM 818 O O . ILE A 1 101 ? -1.401 -22.182 -9.318 1.00 64.25 101 ILE A O 1
ATOM 822 N N . ILE A 1 102 ? -1.640 -20.000 -8.940 1.00 58.75 102 ILE A N 1
ATOM 823 C CA . ILE A 1 102 ? -3.013 -19.933 -9.476 1.00 58.75 102 ILE A CA 1
ATOM 824 C C . ILE A 1 102 ? -3.025 -19.995 -11.015 1.00 58.75 102 ILE A C 1
ATOM 826 O O . ILE A 1 102 ? -4.036 -20.357 -11.614 1.00 58.75 102 ILE A O 1
ATOM 830 N N . LYS A 1 103 ? -1.913 -19.629 -11.664 1.00 53.31 103 LYS A N 1
ATOM 831 C CA . LYS A 1 103 ? -1.766 -19.641 -13.129 1.00 53.31 103 LYS A CA 1
ATOM 832 C C . LYS A 1 103 ? -1.223 -20.964 -13.695 1.00 53.31 103 LYS A C 1
ATOM 834 O O . LYS A 1 103 ? -1.167 -21.084 -14.918 1.00 53.31 103 LYS A O 1
ATOM 839 N N . SER A 1 104 ? -0.807 -21.907 -12.843 1.00 47.56 104 SER A N 1
ATOM 840 C CA . SER A 1 104 ? -0.346 -23.258 -13.215 1.00 47.56 104 SER A CA 1
ATOM 841 C C . SER A 1 104 ? -1.466 -24.282 -13.119 1.00 47.56 104 SER A C 1
ATOM 843 O O . SER A 1 104 ? -1.570 -25.121 -14.037 1.00 47.56 104 SER A O 1
#

Sequence (104 aa):
MKGENLIKGIIVYHHNAFGGTAFDVFVYEKYKKEFKELKEHLYDVDCSIARAIAKANPKLVFVGSEDFCHIPEVNYAMKQFVEELKAKGFVEIDLRPLENIIKS

Radius of gyration: 14.0 Å; chains: 1; bounding box: 30×36×46 Å